Protein AF-A0A4Y9LCN9-F1 (afdb_monomer_lite)

Radius of gyration: 14.05 Å; chains: 1; bounding box: 41×30×33 Å

pLDDT: mean 73.03, std 17.07, range [36.88, 89.56]

Structure (mmCIF, N/CA/C/O backbone):
data_AF-A0A4Y9LCN9-F1
#
_entry.id   AF-A0A4Y9LCN9-F1
#
loop_
_atom_site.group_PDB
_atom_site.id
_atom_site.type_symbol
_atom_site.label_atom_id
_atom_site.label_alt_id
_atom_site.label_comp_id
_atom_site.label_asym_id
_atom_site.label_entity_id
_atom_site.label_seq_id
_atom_site.pdbx_PDB_ins_code
_atom_site.Cartn_x
_atom_site.Cartn_y
_atom_site.Cartn_z
_atom_site.occupancy
_atom_site.B_iso_or_equiv
_atom_site.auth_seq_id
_atom_site.auth_comp_id
_atom_site.auth_asym_id
_atom_site.auth_atom_id
_atom_site.pdbx_PDB_model_num
ATOM 1 N N . MET A 1 1 ? 25.318 -6.260 -11.410 1.00 36.88 1 MET A N 1
ATOM 2 C CA . MET A 1 1 ? 24.477 -5.492 -10.472 1.00 36.88 1 MET A CA 1
ATOM 3 C C . MET A 1 1 ? 24.120 -4.174 -11.172 1.00 36.88 1 MET A C 1
ATOM 5 O O . MET A 1 1 ? 24.677 -3.148 -10.830 1.00 36.88 1 MET A O 1
ATOM 9 N N . SER A 1 2 ? 23.518 -4.192 -12.370 1.00 41.72 2 SER A N 1
ATOM 10 C CA . SER A 1 2 ? 22.068 -4.336 -12.658 1.00 41.72 2 SER A CA 1
ATOM 11 C C . SER A 1 2 ? 21.283 -3.278 -11.872 1.00 41.72 2 SER A C 1
ATOM 13 O O . SER A 1 2 ? 21.232 -3.393 -10.658 1.00 41.72 2 SER A O 1
ATOM 15 N N . ASP A 1 3 ? 20.699 -2.219 -12.427 1.00 40.22 3 ASP A N 1
ATOM 16 C CA . ASP A 1 3 ? 20.196 -1.940 -13.774 1.00 40.22 3 ASP A CA 1
ATOM 17 C C . ASP A 1 3 ? 20.174 -0.404 -13.949 1.00 40.22 3 ASP A C 1
ATOM 19 O O . ASP A 1 3 ? 19.631 0.314 -13.109 1.00 40.22 3 ASP A O 1
ATOM 23 N N . THR A 1 4 ? 20.818 0.108 -14.998 1.00 60.41 4 THR A N 1
ATOM 24 C CA . THR A 1 4 ? 20.805 1.531 -15.371 1.00 60.41 4 THR A CA 1
ATOM 25 C C . THR A 1 4 ? 19.473 1.843 -16.046 1.00 60.41 4 THR A C 1
ATOM 27 O O . THR A 1 4 ? 19.245 1.342 -17.144 1.00 60.41 4 THR A O 1
ATOM 30 N N . GLN A 1 5 ? 18.618 2.698 -15.477 1.00 48.75 5 GLN A N 1
ATOM 31 C CA . GLN A 1 5 ? 17.403 3.139 -16.179 1.00 48.75 5 GLN A CA 1
ATOM 32 C C . GLN A 1 5 ? 17.471 4.613 -16.578 1.00 48.75 5 GLN A C 1
ATOM 34 O O . GLN A 1 5 ? 17.389 5.537 -15.773 1.00 48.75 5 GLN A O 1
ATOM 39 N N . LYS A 1 6 ? 17.690 4.756 -17.887 1.00 40.88 6 LYS A N 1
ATOM 40 C CA . LYS A 1 6 ? 17.774 5.947 -18.728 1.00 40.88 6 LYS A CA 1
ATOM 41 C C . LYS A 1 6 ? 16.371 6.460 -19.097 1.00 40.88 6 LYS A C 1
ATOM 43 O O . LYS A 1 6 ? 15.421 5.689 -19.170 1.00 40.88 6 LYS A O 1
ATOM 48 N N . ALA A 1 7 ? 16.306 7.767 -19.347 1.00 54.81 7 ALA A N 1
ATOM 49 C CA . ALA A 1 7 ? 15.147 8.585 -19.706 1.00 54.81 7 ALA A CA 1
ATOM 50 C C . ALA A 1 7 ? 14.291 8.081 -20.890 1.00 54.81 7 ALA A C 1
ATOM 52 O O . ALA A 1 7 ? 14.823 7.521 -21.849 1.00 54.81 7 ALA A O 1
ATOM 53 N N . GLY A 1 8 ? 12.986 8.385 -20.848 1.00 38.69 8 GLY A N 1
ATOM 54 C CA . GLY A 1 8 ? 12.042 8.218 -21.957 1.00 38.69 8 GLY A CA 1
ATOM 55 C C . GLY A 1 8 ? 10.646 8.773 -21.634 1.00 38.69 8 GLY A C 1
ATOM 56 O O . GLY A 1 8 ? 10.072 8.478 -20.591 1.00 38.69 8 GLY A O 1
ATOM 57 N N . GLU A 1 9 ? 10.147 9.608 -22.535 1.00 38.31 9 GLU A N 1
ATOM 58 C CA . GLU A 1 9 ? 8.870 10.324 -22.563 1.00 38.31 9 GLU A CA 1
ATOM 59 C C . GLU A 1 9 ? 7.592 9.469 -22.392 1.00 38.31 9 GLU A C 1
ATOM 61 O O . GLU A 1 9 ? 7.481 8.352 -22.887 1.00 38.31 9 GLU A O 1
ATOM 66 N N . MET A 1 10 ? 6.602 10.064 -21.710 1.00 52.72 10 MET A N 1
ATOM 67 C CA . MET A 1 10 ? 5.142 9.870 -21.814 1.00 52.72 10 MET A CA 1
ATOM 68 C C . MET A 1 10 ? 4.600 8.627 -22.555 1.00 52.72 10 MET A C 1
ATOM 70 O O . MET A 1 10 ? 4.172 8.716 -23.695 1.00 52.72 10 MET A O 1
ATOM 74 N N . THR A 1 11 ? 4.444 7.508 -21.847 1.00 39.47 11 THR A N 1
ATOM 75 C CA . THR A 1 11 ? 3.193 6.721 -21.759 1.00 39.47 11 THR A CA 1
ATOM 76 C C . THR A 1 11 ? 3.301 5.807 -20.539 1.00 39.47 11 THR A C 1
ATOM 78 O O . THR A 1 11 ? 4.389 5.433 -20.119 1.00 39.47 11 THR A O 1
ATOM 81 N N . SER A 1 12 ? 2.179 5.526 -19.888 1.00 49.81 12 SER A N 1
ATOM 82 C CA . SER A 1 12 ? 2.099 4.893 -18.574 1.00 49.81 12 SER A CA 1
ATOM 83 C C . SER A 1 12 ? 2.681 3.471 -18.518 1.00 49.81 12 SER A C 1
ATOM 85 O O . SER A 1 12 ? 1.936 2.490 -18.535 1.00 49.81 12 SER A O 1
ATOM 87 N N . THR A 1 13 ? 3.997 3.352 -18.349 1.00 44.69 13 THR A N 1
ATOM 88 C CA . THR A 1 13 ? 4.686 2.106 -17.994 1.00 44.69 13 THR A CA 1
ATOM 89 C C . THR A 1 13 ? 4.365 1.760 -16.540 1.00 44.69 13 THR A C 1
ATOM 91 O O . THR A 1 13 ? 5.182 1.910 -15.634 1.00 44.69 13 THR A O 1
ATOM 94 N N . HIS A 1 14 ? 3.128 1.328 -16.288 1.00 53.66 14 HIS A N 1
ATOM 95 C CA . HIS A 1 14 ? 2.754 0.672 -15.044 1.00 53.66 14 HIS A CA 1
ATOM 96 C C . HIS A 1 14 ? 3.563 -0.620 -14.980 1.00 53.66 14 HIS A C 1
ATOM 98 O O . HIS A 1 14 ? 3.168 -1.634 -15.552 1.00 53.66 14 HIS A O 1
ATOM 104 N N . SER A 1 15 ? 4.724 -0.586 -14.330 1.00 56.03 15 SER A N 1
ATOM 105 C CA . SER A 1 15 ? 5.525 -1.773 -14.054 1.00 56.03 15 SER A CA 1
ATOM 106 C C . SER A 1 15 ? 4.660 -2.753 -13.259 1.00 56.03 15 SER A C 1
ATOM 108 O O . SER A 1 15 ? 4.560 -2.677 -12.044 1.00 56.03 15 SER A O 1
ATOM 110 N N . ASN A 1 16 ? 3.971 -3.677 -13.928 1.00 59.66 16 ASN A N 1
ATOM 111 C CA . ASN A 1 16 ? 2.973 -4.563 -13.311 1.00 59.66 16 ASN A CA 1
ATOM 112 C C . ASN A 1 16 ? 3.580 -5.549 -12.284 1.00 59.66 16 ASN A C 1
ATOM 114 O O . ASN A 1 16 ? 2.902 -6.415 -11.741 1.00 59.66 16 ASN A O 1
ATOM 118 N N . ARG A 1 17 ? 4.889 -5.446 -12.043 1.00 76.25 17 ARG A N 1
ATOM 119 C CA . ARG A 1 17 ? 5.656 -6.247 -11.104 1.00 76.25 17 ARG A CA 1
ATOM 120 C C . ARG A 1 17 ? 5.906 -5.410 -9.860 1.00 76.25 17 ARG A C 1
ATOM 122 O O . ARG A 1 17 ? 6.686 -4.465 -9.893 1.00 76.25 17 ARG A O 1
ATOM 129 N N . TRP A 1 18 ? 5.211 -5.766 -8.792 1.00 81.69 18 TRP A N 1
ATOM 130 C CA . TRP A 1 18 ? 5.595 -5.382 -7.444 1.00 81.69 18 TRP A CA 1
ATOM 131 C C . TRP A 1 18 ? 6.869 -6.126 -7.079 1.00 81.69 18 TRP A C 1
ATOM 133 O O . TRP A 1 18 ? 6.939 -7.352 -7.201 1.00 81.69 18 TRP A O 1
ATOM 143 N N . THR A 1 19 ? 7.880 -5.382 -6.666 1.00 85.94 19 THR A N 1
ATOM 144 C CA . THR A 1 19 ? 9.117 -5.950 -6.147 1.00 85.94 19 THR A CA 1
ATOM 145 C C . THR A 1 19 ? 8.955 -6.301 -4.665 1.00 85.94 19 THR A C 1
ATOM 147 O O . THR A 1 19 ? 8.182 -5.652 -3.956 1.00 85.94 19 THR A O 1
ATOM 150 N N . PRO A 1 20 ? 9.709 -7.287 -4.149 1.00 84.75 20 PRO A N 1
ATOM 151 C CA . PRO A 1 20 ? 9.722 -7.581 -2.716 1.00 84.75 20 PRO A CA 1
ATOM 152 C C . PRO A 1 20 ? 10.097 -6.361 -1.857 1.00 84.75 20 PRO A C 1
ATOM 154 O O . PRO A 1 20 ? 9.541 -6.168 -0.783 1.00 84.75 20 PRO A O 1
ATOM 157 N N . ALA A 1 21 ? 10.978 -5.490 -2.362 1.00 86.38 21 ALA A N 1
ATOM 158 C CA . ALA A 1 21 ? 11.352 -4.251 -1.684 1.00 86.38 21 ALA A CA 1
ATOM 159 C C . ALA A 1 21 ? 10.181 -3.252 -1.583 1.00 86.38 21 ALA A C 1
ATOM 161 O O . ALA A 1 21 ? 9.997 -2.631 -0.536 1.00 86.38 21 ALA A O 1
ATOM 162 N N . GLU A 1 22 ? 9.373 -3.114 -2.643 1.00 86.31 22 GLU A N 1
ATOM 163 C CA . GLU A 1 22 ? 8.144 -2.307 -2.606 1.00 86.31 22 GLU A CA 1
ATOM 164 C C . GLU A 1 22 ? 7.129 -2.887 -1.617 1.00 86.31 22 GLU A C 1
ATOM 166 O O . GLU A 1 22 ? 6.518 -2.127 -0.871 1.00 86.31 22 GLU A O 1
ATOM 171 N N . ASP A 1 23 ? 6.971 -4.213 -1.568 1.00 88.12 23 ASP A N 1
ATOM 172 C CA . ASP A 1 23 ? 6.089 -4.867 -0.597 1.00 88.12 23 ASP A CA 1
ATOM 173 C C . ASP A 1 23 ? 6.545 -4.635 0.844 1.00 88.12 23 ASP A C 1
ATOM 175 O O . ASP A 1 23 ? 5.717 -4.356 1.708 1.00 88.12 23 ASP A O 1
ATOM 179 N N . ASP A 1 24 ? 7.845 -4.718 1.120 1.00 89.56 24 ASP A N 1
ATOM 180 C CA . ASP A 1 24 ? 8.379 -4.486 2.462 1.00 89.56 24 ASP A CA 1
ATOM 181 C C . ASP A 1 24 ? 8.234 -3.022 2.885 1.00 89.56 24 ASP A C 1
ATOM 183 O O . ASP A 1 24 ? 7.848 -2.735 4.022 1.00 89.56 24 ASP A O 1
ATOM 187 N N . ALA A 1 25 ? 8.481 -2.081 1.970 1.00 88.50 25 ALA A N 1
ATOM 188 C CA . ALA A 1 25 ? 8.200 -0.668 2.204 1.00 88.50 25 ALA A CA 1
ATOM 189 C C . ALA A 1 25 ? 6.701 -0.440 2.449 1.00 88.50 25 ALA A C 1
ATOM 191 O O . ALA A 1 25 ? 6.317 0.283 3.371 1.00 88.50 25 ALA A O 1
ATOM 192 N N . PHE A 1 26 ? 5.847 -1.096 1.662 1.00 87.44 26 PHE A N 1
ATOM 193 C CA . PHE A 1 26 ? 4.403 -1.010 1.799 1.00 87.44 26 PHE A CA 1
ATOM 194 C C . PHE A 1 26 ? 3.922 -1.577 3.138 1.00 87.44 26 PHE A C 1
ATOM 196 O O . PHE A 1 26 ? 3.148 -0.912 3.823 1.00 87.44 26 PHE A O 1
ATOM 203 N N . ARG A 1 27 ? 4.426 -2.736 3.574 1.00 87.25 27 ARG A N 1
ATOM 204 C CA . ARG A 1 27 ? 4.115 -3.317 4.891 1.00 87.25 27 ARG A CA 1
ATOM 205 C C . ARG A 1 27 ? 4.460 -2.356 6.022 1.00 87.25 27 ARG A C 1
ATOM 207 O O . ARG A 1 27 ? 3.589 -2.060 6.832 1.00 87.25 27 ARG A O 1
ATOM 214 N N . LYS A 1 28 ? 5.669 -1.786 6.018 1.00 88.62 28 LYS A N 1
ATOM 215 C CA . LYS A 1 28 ? 6.103 -0.801 7.027 1.00 88.62 28 LYS A CA 1
ATOM 216 C C . LYS A 1 28 ? 5.198 0.432 7.056 1.00 88.62 28 LYS A C 1
ATOM 218 O O . LYS A 1 28 ? 4.808 0.899 8.123 1.00 88.62 28 LYS A O 1
ATOM 223 N N . MET A 1 29 ? 4.826 0.953 5.886 1.00 87.56 29 MET A N 1
ATOM 224 C CA . MET A 1 29 ? 3.910 2.094 5.788 1.00 87.56 29 MET A CA 1
ATOM 225 C C . MET A 1 29 ? 2.490 1.741 6.249 1.00 87.56 29 MET A C 1
ATOM 227 O O . MET A 1 29 ? 1.841 2.542 6.919 1.00 87.56 29 MET A O 1
ATOM 231 N N . ALA A 1 30 ? 2.004 0.543 5.928 1.00 84.75 30 ALA A N 1
ATOM 232 C CA . ALA A 1 30 ? 0.695 0.073 6.364 1.00 84.75 30 ALA A CA 1
ATOM 233 C C . ALA A 1 30 ? 0.646 -0.173 7.884 1.00 84.75 30 ALA A C 1
ATOM 235 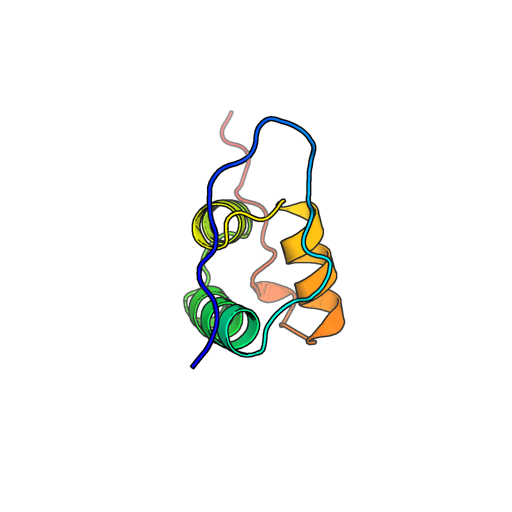O O . ALA A 1 30 ? -0.358 0.148 8.520 1.00 84.75 30 ALA A O 1
ATOM 236 N N . GLU A 1 31 ? 1.728 -0.677 8.485 1.00 84.94 31 GLU A N 1
ATOM 237 C CA . GLU A 1 31 ? 1.894 -0.799 9.941 1.00 84.94 31 GLU A CA 1
ATOM 238 C C . GLU A 1 31 ? 1.896 0.565 10.634 1.00 84.94 31 GLU A C 1
ATOM 240 O O . GLU A 1 31 ? 1.215 0.746 11.644 1.00 84.94 31 GLU A O 1
ATOM 245 N N . ALA A 1 32 ? 2.567 1.553 10.038 1.00 85.56 32 ALA A N 1
ATOM 246 C CA . ALA A 1 32 ? 2.533 2.949 10.471 1.00 85.56 32 ALA A CA 1
ATOM 247 C C . ALA A 1 32 ? 1.189 3.655 10.176 1.00 85.56 32 ALA A C 1
ATOM 249 O O . ALA A 1 32 ? 1.057 4.857 10.406 1.00 85.56 32 ALA A O 1
ATOM 250 N N . ASN A 1 33 ? 0.183 2.921 9.680 1.00 83.12 33 ASN A N 1
ATOM 251 C CA . ASN A 1 33 ? -1.156 3.415 9.361 1.00 83.12 33 ASN A CA 1
ATOM 252 C C . ASN A 1 33 ? -1.142 4.603 8.378 1.00 83.12 33 ASN A C 1
ATOM 254 O O . ASN A 1 33 ? -1.981 5.508 8.447 1.00 83.12 33 ASN A O 1
ATOM 258 N N . ILE A 1 34 ? -0.165 4.607 7.465 1.00 85.12 34 ILE A N 1
ATOM 259 C CA . ILE A 1 34 ? -0.027 5.624 6.428 1.00 85.12 34 ILE A CA 1
ATOM 260 C C . ILE A 1 34 ? -1.153 5.471 5.407 1.00 85.12 34 ILE A C 1
ATOM 262 O O . ILE A 1 34 ? -1.570 4.372 5.039 1.00 85.12 34 ILE A O 1
ATOM 266 N N . HIS A 1 35 ? -1.651 6.608 4.926 1.00 84.75 35 HIS A N 1
ATOM 267 C CA . HIS A 1 35 ? -2.783 6.635 4.011 1.00 84.75 35 HIS A CA 1
ATOM 268 C C . HIS A 1 35 ? -2.403 6.113 2.612 1.00 84.75 35 HIS A C 1
ATOM 270 O O . HIS A 1 35 ? -1.339 6.484 2.105 1.00 84.75 35 HIS A O 1
ATOM 276 N N . PRO A 1 36 ? -3.267 5.331 1.933 1.00 83.38 36 PRO A N 1
ATOM 277 C CA . PRO A 1 36 ? -2.994 4.780 0.601 1.00 83.38 36 PRO A CA 1
ATOM 278 C C . PRO A 1 36 ? -2.609 5.827 -0.449 1.00 83.38 36 PRO A C 1
ATOM 280 O O . PRO A 1 36 ? -1.824 5.522 -1.339 1.00 83.38 36 PRO A O 1
ATOM 283 N N . GLU A 1 37 ? -3.125 7.056 -0.358 1.00 86.38 37 GLU A N 1
ATOM 284 C CA . GLU A 1 37 ? -2.726 8.160 -1.245 1.00 86.38 37 GLU A CA 1
ATOM 285 C C . GLU A 1 37 ? -1.269 8.575 -1.069 1.00 86.38 37 GLU A C 1
ATOM 287 O O . GLU A 1 37 ? -0.592 8.881 -2.050 1.00 86.38 37 GLU A O 1
ATOM 292 N N . LEU A 1 38 ? -0.778 8.589 0.171 1.00 86.94 38 LEU A N 1
ATOM 293 C CA . LEU A 1 38 ? 0.609 8.939 0.440 1.00 86.94 38 LEU A CA 1
ATOM 294 C C . LEU A 1 38 ? 1.530 7.795 0.019 1.00 86.94 38 LEU A C 1
ATOM 296 O O . LEU A 1 38 ? 2.509 8.044 -0.669 1.00 86.94 38 LEU A O 1
ATOM 300 N N . ILE A 1 39 ? 1.154 6.550 0.323 1.00 86.56 39 ILE A N 1
ATOM 301 C CA . ILE A 1 39 ? 1.881 5.349 -0.118 1.00 86.56 39 ILE A CA 1
ATOM 302 C C . ILE A 1 39 ? 1.980 5.308 -1.645 1.00 86.56 39 ILE A C 1
ATOM 304 O O . ILE A 1 39 ? 3.049 5.057 -2.190 1.00 86.56 39 ILE A O 1
ATOM 308 N N . ALA A 1 40 ? 0.879 5.598 -2.340 1.00 87.62 40 ALA A N 1
ATOM 309 C CA . ALA A 1 40 ? 0.840 5.691 -3.793 1.00 87.62 40 ALA A CA 1
ATOM 310 C C . ALA A 1 40 ? 1.851 6.719 -4.321 1.00 87.62 40 ALA A C 1
ATOM 312 O O . ALA A 1 40 ? 2.636 6.400 -5.209 1.00 87.62 40 ALA A O 1
ATOM 313 N N . LYS A 1 41 ? 1.909 7.914 -3.721 1.00 87.88 41 LYS A N 1
ATOM 314 C CA . LYS A 1 41 ? 2.909 8.935 -4.073 1.00 87.88 41 LYS A CA 1
ATOM 315 C C . LYS A 1 41 ? 4.338 8.473 -3.778 1.00 87.88 41 LYS A C 1
ATOM 317 O O . LYS A 1 41 ? 5.205 8.636 -4.626 1.00 87.88 41 LYS A O 1
ATOM 322 N N . THR A 1 42 ? 4.576 7.868 -2.615 1.00 87.94 42 THR A N 1
ATOM 323 C CA . THR A 1 42 ? 5.901 7.383 -2.199 1.00 87.94 42 THR A CA 1
ATOM 324 C C . THR A 1 42 ? 6.421 6.268 -3.103 1.00 87.94 42 THR A C 1
ATOM 326 O O . THR A 1 42 ? 7.594 6.268 -3.456 1.00 87.94 42 THR A O 1
ATOM 329 N N . LEU A 1 43 ? 5.556 5.335 -3.505 1.00 83.94 43 LEU A N 1
ATOM 330 C CA . LEU A 1 43 ? 5.908 4.224 -4.393 1.00 83.94 43 LEU A CA 1
ATOM 331 C C . LEU A 1 43 ? 5.790 4.590 -5.881 1.00 83.94 43 LEU A C 1
ATOM 333 O O . LEU A 1 43 ? 5.987 3.735 -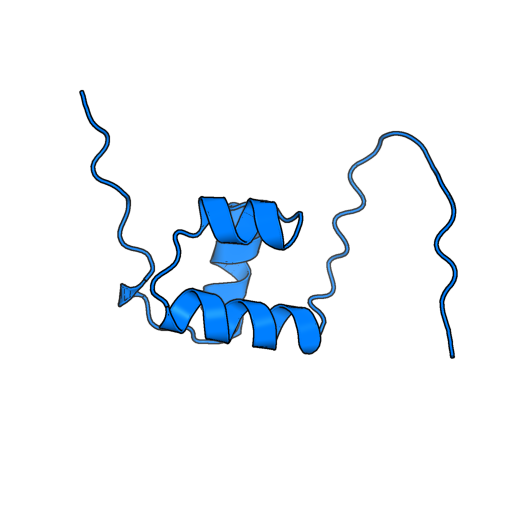6.740 1.00 83.94 43 LEU A O 1
ATOM 337 N N . ASN A 1 44 ? 5.429 5.838 -6.196 1.00 84.50 44 ASN A N 1
ATOM 338 C CA . ASN A 1 44 ? 5.118 6.297 -7.549 1.00 84.50 44 ASN A CA 1
ATOM 339 C C . ASN A 1 44 ? 4.107 5.378 -8.277 1.00 84.50 44 ASN A C 1
ATOM 341 O O . ASN A 1 44 ? 4.235 5.067 -9.463 1.00 84.50 44 ASN A O 1
ATOM 345 N N . ARG A 1 45 ? 3.102 4.897 -7.536 1.00 84.75 45 ARG A N 1
ATOM 346 C CA . ARG A 1 45 ? 2.022 4.021 -8.006 1.00 84.75 45 ARG A CA 1
ATOM 347 C C . ARG A 1 45 ? 0.682 4.740 -7.960 1.00 84.75 45 ARG A C 1
ATOM 349 O O . ARG A 1 45 ? 0.500 5.724 -7.254 1.00 84.75 45 ARG A O 1
ATOM 356 N N . SER A 1 46 ? -0.305 4.204 -8.673 1.00 85.38 46 SER A N 1
ATOM 357 C CA . SER A 1 46 ? -1.684 4.656 -8.507 1.00 85.38 46 SER A CA 1
ATOM 358 C C . SER A 1 46 ? -2.267 4.137 -7.191 1.00 85.38 46 SER A C 1
ATOM 360 O O . SER A 1 46 ? -1.966 3.028 -6.743 1.00 85.38 46 SER A O 1
ATOM 362 N N . VAL A 1 47 ? -3.175 4.911 -6.592 1.00 85.44 47 VAL A N 1
ATOM 363 C CA . VAL A 1 47 ? -3.928 4.482 -5.400 1.00 85.44 47 VAL A CA 1
ATOM 364 C C . VAL A 1 47 ? -4.652 3.164 -5.670 1.00 85.44 47 VAL A C 1
ATOM 366 O O . VAL A 1 47 ? -4.695 2.292 -4.810 1.00 85.44 47 VAL A O 1
ATOM 369 N N . HIS A 1 48 ? -5.188 2.988 -6.879 1.00 84.62 48 HIS A N 1
ATOM 370 C CA . HIS A 1 48 ? -5.845 1.749 -7.277 1.00 84.62 48 HIS A CA 1
ATOM 371 C C . HIS A 1 48 ? -4.885 0.548 -7.255 1.00 84.62 48 HIS A C 1
ATOM 373 O O . HIS A 1 48 ? -5.239 -0.491 -6.703 1.00 84.62 48 HIS A O 1
ATOM 379 N N . ALA A 1 49 ? -3.653 0.699 -7.757 1.00 85.56 49 ALA A N 1
ATOM 380 C CA . ALA A 1 49 ? -2.640 -0.356 -7.717 1.00 85.56 49 ALA A CA 1
ATOM 381 C C . ALA A 1 49 ? -2.226 -0.714 -6.281 1.00 85.56 49 ALA A C 1
ATOM 383 O O . ALA A 1 49 ? -2.111 -1.893 -5.956 1.00 85.56 49 ALA A O 1
ATOM 384 N N . VAL A 1 50 ? -2.062 0.283 -5.405 1.00 86.44 50 VAL A N 1
ATOM 385 C CA . VAL A 1 50 ? -1.769 0.076 -3.974 1.00 86.44 50 VAL A CA 1
ATOM 386 C C . VAL A 1 50 ? -2.896 -0.705 -3.294 1.00 86.44 50 VAL A C 1
ATOM 388 O O . VAL A 1 50 ? -2.643 -1.661 -2.564 1.00 86.44 50 VAL A O 1
ATOM 391 N N . LYS A 1 51 ? -4.155 -0.348 -3.578 1.00 85.44 51 LYS A N 1
ATOM 392 C CA . LYS A 1 51 ? -5.332 -1.063 -3.070 1.00 85.44 51 LYS A CA 1
ATOM 393 C C . LYS A 1 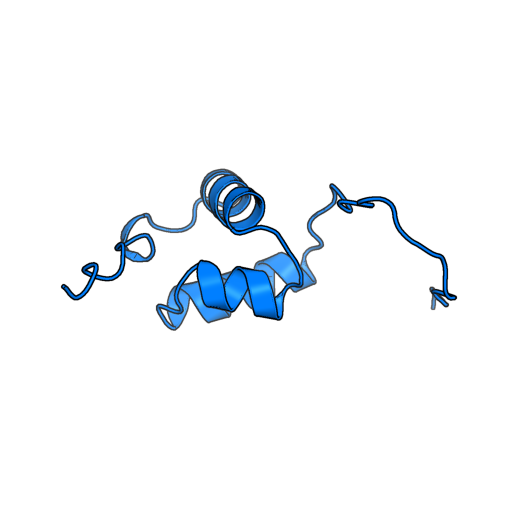51 ? -5.385 -2.502 -3.586 1.00 85.44 51 LYS A C 1
ATOM 395 O O . LYS A 1 51 ? -5.558 -3.413 -2.790 1.00 85.44 51 LYS A O 1
ATOM 400 N N . ALA A 1 52 ? -5.200 -2.723 -4.886 1.00 86.62 52 ALA A N 1
ATOM 401 C CA . ALA A 1 52 ? -5.174 -4.064 -5.470 1.00 86.62 52 ALA A CA 1
ATOM 402 C C . ALA A 1 52 ? -4.051 -4.925 -4.868 1.00 86.62 52 ALA A C 1
ATOM 404 O O . ALA A 1 52 ? -4.270 -6.087 -4.525 1.00 86.62 52 ALA A O 1
ATOM 405 N N . ARG A 1 53 ? -2.865 -4.338 -4.657 1.00 87.75 53 ARG A N 1
ATOM 406 C CA . ARG A 1 53 ? -1.754 -5.040 -4.013 1.00 87.75 53 ARG A CA 1
ATOM 407 C C . ARG A 1 53 ? -2.047 -5.388 -2.567 1.00 87.75 53 ARG A C 1
ATOM 409 O O . ARG A 1 53 ? -1.729 -6.498 -2.165 1.00 87.75 53 ARG A O 1
ATOM 416 N N . ALA A 1 54 ? -2.678 -4.486 -1.817 1.00 87.19 54 ALA A N 1
ATOM 417 C CA . ALA A 1 54 ? -3.098 -4.733 -0.442 1.00 87.19 54 ALA A CA 1
ATOM 418 C C . ALA A 1 54 ? -3.872 -6.043 -0.300 1.00 87.19 54 ALA A C 1
ATOM 420 O O . ALA A 1 54 ? -3.562 -6.853 0.572 1.00 87.19 54 ALA A O 1
ATOM 421 N N . TYR A 1 55 ? -4.848 -6.240 -1.192 1.00 85.06 55 TYR A N 1
ATOM 422 C CA . TYR A 1 55 ? -5.638 -7.462 -1.261 1.00 85.06 55 TYR A CA 1
ATOM 423 C C . TYR A 1 55 ? -4.769 -8.668 -1.626 1.00 85.06 55 TYR A C 1
ATOM 425 O O . TYR A 1 55 ? -4.898 -9.715 -1.002 1.00 85.06 55 TYR A O 1
ATOM 433 N N . ALA A 1 56 ? -3.848 -8.515 -2.582 1.00 86.12 56 ALA A N 1
ATOM 434 C CA . ALA A 1 56 ? -2.969 -9.597 -3.021 1.00 86.12 56 ALA A CA 1
ATOM 435 C C . ALA A 1 56 ? -1.961 -10.065 -1.952 1.00 86.12 56 ALA A C 1
ATOM 437 O O . ALA A 1 56 ? -1.639 -11.248 -1.916 1.00 86.12 56 ALA A O 1
ATOM 438 N N . ILE A 1 57 ? -1.464 -9.168 -1.088 1.00 84.25 57 ILE A N 1
ATOM 439 C CA . ILE A 1 57 ? -0.502 -9.510 -0.018 1.00 84.25 57 ILE A CA 1
ATOM 440 C C . ILE A 1 57 ? -1.153 -9.701 1.359 1.00 84.25 57 ILE A C 1
ATOM 442 O O . ILE A 1 57 ? -0.443 -9.858 2.351 1.00 84.25 57 ILE A O 1
ATOM 446 N N . GLY A 1 58 ? -2.488 -9.682 1.434 1.00 84.69 58 GLY A N 1
ATOM 447 C CA . GLY A 1 58 ? -3.237 -9.951 2.664 1.00 84.69 58 GLY A CA 1
ATOM 448 C C . GLY A 1 58 ? -3.090 -8.880 3.748 1.00 84.69 58 GLY A C 1
ATOM 449 O O . GLY A 1 58 ? -3.203 -9.183 4.935 1.00 84.69 58 GLY A O 1
ATOM 450 N N . LEU A 1 59 ? -2.824 -7.625 3.372 1.00 80.81 59 LEU A N 1
ATOM 451 C CA . LEU A 1 59 ? -2.716 -6.537 4.344 1.00 80.81 59 LEU A CA 1
ATOM 452 C C . LEU A 1 59 ? -4.079 -6.270 5.024 1.00 80.81 59 LEU A C 1
ATOM 454 O O . LEU A 1 59 ? -5.119 -6.272 4.361 1.00 80.81 59 LEU A O 1
ATOM 458 N N . PRO A 1 60 ? -4.108 -5.978 6.337 1.00 70.19 60 PRO A N 1
ATOM 459 C CA . PRO A 1 60 ? -5.351 -5.919 7.100 1.00 70.19 60 PRO A CA 1
ATOM 460 C C . PRO A 1 60 ? -6.202 -4.698 6.727 1.00 70.19 60 PRO A C 1
ATOM 462 O O . PRO A 1 60 ? -5.757 -3.570 6.875 1.00 70.19 60 PRO A O 1
ATOM 465 N N . LEU A 1 61 ? -7.473 -4.887 6.360 1.00 64.62 61 LEU A N 1
ATOM 466 C CA . LEU A 1 61 ? -8.397 -3.824 5.903 1.00 64.62 61 LEU A CA 1
ATOM 467 C C . LEU A 1 61 ? -8.540 -2.611 6.848 1.00 64.62 61 LEU A C 1
ATOM 469 O O . LEU A 1 61 ? -9.039 -1.561 6.446 1.00 64.62 61 LEU A O 1
AT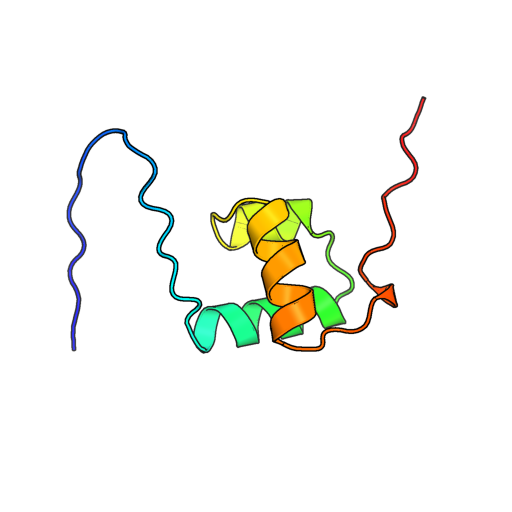OM 473 N N . LYS A 1 62 ? -8.075 -2.723 8.098 1.00 67.38 62 LYS A N 1
ATOM 474 C CA . LYS A 1 62 ? -8.062 -1.647 9.099 1.00 67.38 62 LYS A CA 1
ATOM 475 C C . LYS A 1 62 ? -7.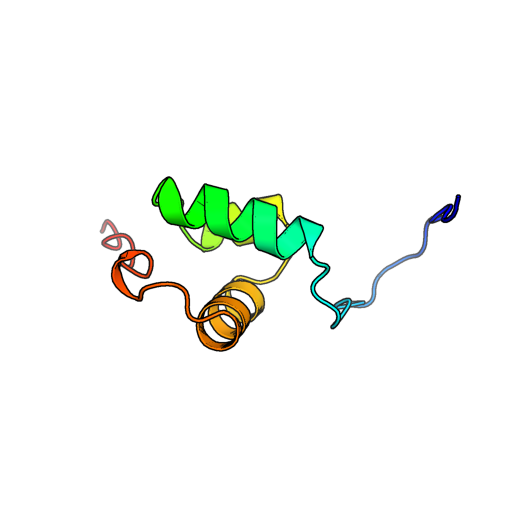307 -0.386 8.660 1.00 67.38 62 LYS A C 1
ATOM 477 O O . LYS A 1 62 ? -7.653 0.690 9.143 1.00 67.38 62 LYS A O 1
ATOM 482 N N . TRP A 1 63 ? -6.316 -0.499 7.771 1.00 71.88 63 TRP A N 1
ATOM 483 C CA . TRP A 1 63 ? -5.565 0.662 7.265 1.00 71.88 63 TRP A CA 1
ATOM 484 C C . TRP A 1 63 ? -6.260 1.339 6.070 1.00 71.88 63 TRP A C 1
ATOM 486 O O . TRP A 1 63 ? -5.908 2.446 5.676 1.00 71.88 63 TRP A O 1
ATOM 496 N N . PHE A 1 64 ? -7.316 0.725 5.528 1.00 66.19 64 PHE A N 1
ATOM 497 C CA . PHE A 1 64 ? -8.101 1.260 4.415 1.00 66.19 64 PHE A CA 1
ATOM 498 C C . PHE A 1 64 ? -9.089 2.354 4.834 1.00 66.19 64 PHE A C 1
ATOM 500 O O . PHE A 1 64 ? -9.949 2.736 4.039 1.00 66.19 64 PHE A O 1
ATOM 507 N N . LYS A 1 65 ? -9.014 2.842 6.080 1.00 67.19 65 LYS A N 1
ATOM 508 C CA . LYS A 1 65 ? -9.957 3.834 6.594 1.00 67.19 65 LYS A CA 1
ATOM 509 C C . LYS A 1 65 ? -9.907 5.078 5.701 1.00 67.19 65 LYS A C 1
ATOM 511 O O . LYS A 1 65 ? -8.880 5.767 5.663 1.00 67.19 65 LYS A O 1
ATOM 516 N N . PRO A 1 66 ? -10.984 5.372 4.949 1.00 61.78 66 PRO A N 1
ATOM 517 C CA . PRO A 1 66 ? -11.021 6.581 4.153 1.00 61.78 66 PRO A CA 1
ATOM 518 C C . PRO A 1 66 ? -10.888 7.766 5.107 1.00 61.78 66 PRO A C 1
ATOM 520 O O . PRO A 1 66 ? -11.483 7.779 6.187 1.00 61.78 66 PRO A O 1
ATOM 523 N N . LYS A 1 67 ? -10.077 8.755 4.724 1.00 59.34 67 LYS A N 1
ATOM 524 C CA . LYS A 1 67 ? -10.056 10.029 5.441 1.00 59.34 67 LYS A CA 1
ATOM 525 C C . LYS A 1 67 ? -11.495 10.569 5.408 1.00 59.34 67 LYS A C 1
ATOM 527 O O . LYS A 1 67 ? -12.107 10.499 4.336 1.00 59.34 67 LYS A O 1
ATOM 532 N N . PRO A 1 68 ? -12.067 11.075 6.515 1.00 57.38 68 PRO A N 1
ATOM 533 C CA . PRO A 1 68 ? -13.326 11.796 6.417 1.00 57.38 68 PRO A CA 1
ATOM 534 C C . PRO A 1 68 ? -13.105 12.941 5.427 1.00 57.38 68 PRO A C 1
ATOM 536 O O . PRO A 1 68 ? -12.171 13.730 5.592 1.00 57.38 68 PRO A O 1
ATOM 539 N N . LYS A 1 69 ? -13.899 12.983 4.351 1.00 55.12 69 LYS A N 1
ATOM 540 C CA . LYS A 1 69 ? -13.898 14.129 3.443 1.00 55.12 69 LYS A CA 1
ATOM 541 C C . LYS A 1 69 ? -14.366 15.326 4.265 1.00 55.12 69 LYS A C 1
ATOM 543 O O . LYS A 1 69 ? -15.539 15.405 4.621 1.00 55.12 69 LYS A O 1
ATOM 548 N N . GLY A 1 70 ? -13.416 16.181 4.640 1.00 60.88 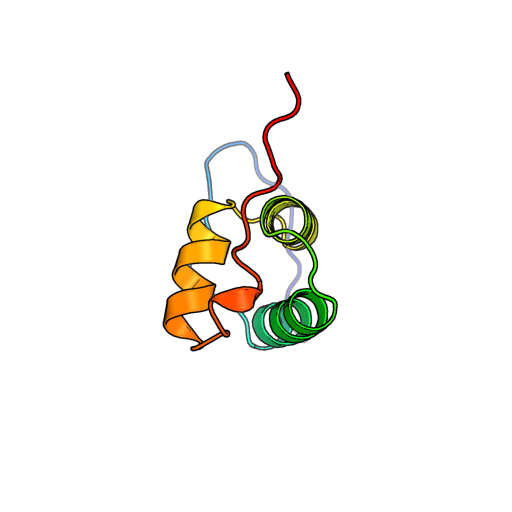70 GLY A N 1
ATOM 549 C CA . GLY A 1 70 ? -13.709 17.494 5.198 1.00 60.88 70 GLY A CA 1
ATOM 550 C C . GLY A 1 70 ? -14.563 18.266 4.198 1.00 60.88 70 GLY A C 1
ATOM 551 O O . GLY A 1 70 ? -14.308 18.174 2.995 1.00 60.88 70 GLY A O 1
ATOM 552 N N . LYS A 1 71 ? -15.613 18.902 4.720 1.00 44.34 71 LYS A N 1
ATOM 553 C CA . LYS A 1 71 ? -16.554 19.751 3.987 1.00 44.34 71 LYS A CA 1
ATOM 554 C C . LYS A 1 71 ? -15.860 20.946 3.348 1.00 44.34 71 LYS A C 1
ATOM 556 O O . LYS A 1 71 ? -14.881 21.428 3.960 1.00 44.34 71 LYS A O 1
#

Organism: NCBI:txid2560055

Sequence (71 aa):
MSDTQKAGEMTSTHSNRWTPAEDDAFRKMAEANIHPELIAKTLNRSVHAVKARAYAIGLPLKWFKPKPKGK

Secondary structure (DSSP, 8-state):
---------SS--------HHHHHHHHHHHHTT--HHHHHHHTT--HHHHHHHHHHTT--GGGG-PPP---

Foldseek 3Di:
DDDDDDDDDDDDPPVLDDDPVLVVVLLVCVVVLHALVVSCVVSVHDSVSSVVVCVVVVPDCVSPPDDPPDD